Protein AF-0000000066845994 (afdb_homodimer)

Foldseek 3Di:
DPPCPPPPPVDDPADPQKDWDWDDDPDTDIDIDGPVCCVPPVLVVLLVVCCVVPNDVDCRSHDDDPDDPVVVCVVVVVVVVD/DPCCPPPPPVPDPADPQKDWDWDDDPDTDIDIDGPVCCVPPVLVVLLVVCCVVVNDVDCRSHDDDPDDPVVVCVVVVVVVVD

pLDDT: mean 81.16, std 17.73, range [23.64, 94.31]

Sequence (164 aa):
MGFRLPGLQRRSDVPKGYLAVYVGENEKKRFVISISYLNQPSIQDLLSQAEQEFGFAHPMGGLTIPCGEDVFLDITSRLQRSMGFRLPGLQRRSDVPKGYLAVYVGENEKKRFVISISYLNQPSIQDLLSQAEQEFGFAHPMGGLTIPCGEDVFLDITSRLQRS

Secondary structure (DSSP, 8-state):
------S-----S--TTEEEEEE-SSS-EEEEEEGGGGGSHHHHHHHHHHHHHH-SSS-BTSEEESS-HHHHHHHHHHHHH-/------S-----S--TTEEEEEE-SSS-EEEEEEGGGGGSHHHHHHHHHHHHHH-SSS-BTSEEESS-HHHHHHHHHHHHH-

Nearest PDB structures (foldseek):
  1hl6-assembly1_B  TM=3.982E-01  e=3.173E+00  Drosophila melanogaster
  5jk0-assembly1_C  TM=3.712E-01  e=3.173E+00  Helicobacter pylori 26695
  5jk0-assembly1_D  TM=3.760E-01  e=3.396E+00  Helicobacter pylori 26695
  3blx-assembly6_P  TM=4.127E-01  e=8.234E+00  Saccharomyces cerevisiae
  3u84-assembly3_B-2  TM=3.058E-01  e=7.692E+00  Homo sapiens

Structure (mmCIF, N/CA/C/O backbone):
data_AF-0000000066845994-model_v1
#
loop_
_entity.id
_entity.type
_entity.pdbx_description
1 polymer 'Auxin-induced protein 15A'
#
loop_
_atom_site.group_PDB
_atom_site.id
_atom_site.type_symbol
_atom_site.label_atom_id
_atom_site.label_alt_id
_atom_site.label_comp_id
_atom_site.label_asym_id
_atom_site.label_entity_id
_atom_site.label_seq_id
_atom_site.pdbx_PDB_ins_code
_atom_site.Cartn_x
_atom_site.Cartn_y
_atom_site.Cartn_z
_atom_site.occupancy
_atom_site.B_iso_or_equiv
_atom_site.auth_seq_id
_atom_site.auth_comp_id
_atom_site.auth_asym_id
_atom_site.auth_atom_id
_atom_site.pdbx_PDB_model_num
ATOM 1 N N . MET A 1 1 ? -23.156 -7.969 5.977 1 24.2 1 MET A N 1
ATOM 2 C CA . MET A 1 1 ? -22.953 -8.727 7.211 1 24.2 1 MET A CA 1
ATOM 3 C C . MET A 1 1 ? -21.5 -9.141 7.359 1 24.2 1 MET A C 1
ATOM 5 O O . MET A 1 1 ? -21.062 -10.141 6.773 1 24.2 1 MET A O 1
ATOM 9 N N . GLY A 1 2 ? -20.484 -8.273 7.242 1 32.38 2 GLY A N 1
ATOM 10 C CA . GLY A 1 2 ? -19.062 -8.531 7.125 1 32.38 2 GLY A CA 1
ATOM 11 C C . GLY A 1 2 ? -18.5 -9.32 8.289 1 32.38 2 GLY A C 1
ATOM 12 O O . GLY A 1 2 ? -19.062 -9.312 9.383 1 32.38 2 GLY A O 1
ATOM 13 N N . PHE A 1 3 ? -17.906 -10.523 8.008 1 33.28 3 PHE A N 1
ATOM 14 C CA . PHE A 1 3 ? -17.562 -11.664 8.844 1 33.28 3 PHE A CA 1
ATOM 15 C C . PHE A 1 3 ? -16.797 -11.219 10.078 1 33.28 3 PHE A C 1
ATOM 17 O O . PHE A 1 3 ? -15.656 -10.758 9.977 1 33.28 3 PHE A O 1
ATOM 24 N N . ARG A 1 4 ? -17.375 -10.711 11.031 1 35.5 4 ARG A N 1
ATOM 25 C CA . ARG A 1 4 ? -16.875 -10.359 12.352 1 35.5 4 ARG A CA 1
ATOM 26 C C . ARG A 1 4 ? -16.406 -11.602 13.109 1 35.5 4 ARG A C 1
ATOM 28 O O . ARG A 1 4 ? -17.109 -12.102 13.984 1 35.5 4 ARG A O 1
ATOM 35 N N . LEU A 1 5 ? -15.844 -12.672 12.547 1 37.94 5 LEU A N 1
ATOM 36 C CA . LEU A 1 5 ? -15.664 -13.672 13.594 1 37.94 5 LEU A CA 1
ATOM 37 C C . LEU A 1 5 ? -14.859 -13.109 14.758 1 37.94 5 LEU A C 1
ATOM 39 O O . LEU A 1 5 ? -13.836 -12.445 14.547 1 37.94 5 LEU A O 1
ATOM 43 N N . PRO A 1 6 ? -15.438 -13 15.914 1 38.34 6 PRO A N 1
ATOM 44 C CA . PRO A 1 6 ? -14.984 -12.516 17.219 1 38.34 6 PRO A CA 1
ATOM 45 C C . PRO A 1 6 ? -13.539 -12.898 17.531 1 38.34 6 PRO A C 1
ATOM 47 O O . PRO A 1 6 ? -12.82 -12.133 18.172 1 38.34 6 PRO A O 1
ATOM 50 N N . GLY A 1 7 ? -13.266 -14.219 17.781 1 39.78 7 GLY A N 1
ATOM 51 C CA . GLY A 1 7 ? -12.188 -14.859 18.516 1 39.78 7 GLY A CA 1
ATOM 52 C C . GLY A 1 7 ? -10.812 -14.508 17.984 1 39.78 7 GLY A C 1
ATOM 53 O O . GLY A 1 7 ? -9.883 -14.258 18.75 1 39.78 7 GLY A O 1
ATOM 54 N N . LEU A 1 8 ? -10.305 -15.281 16.859 1 42.28 8 LEU A N 1
ATOM 55 C CA . LEU A 1 8 ? -8.922 -15.398 16.406 1 42.28 8 LEU A CA 1
ATOM 56 C C . LEU A 1 8 ? -8.43 -14.07 15.844 1 42.28 8 LEU A C 1
ATOM 58 O O . LEU A 1 8 ? -8.523 -13.828 14.633 1 42.28 8 LEU A O 1
ATOM 62 N N . GLN A 1 9 ? -8.859 -13.062 16.375 1 46.31 9 GLN A N 1
ATOM 63 C CA . GLN A 1 9 ? -8.383 -11.75 15.93 1 46.31 9 GLN A CA 1
ATOM 64 C C . GLN A 1 9 ? -6.867 -11.758 15.75 1 46.31 9 GLN A C 1
ATOM 66 O O . GLN A 1 9 ? -6.121 -11.609 16.719 1 46.31 9 GLN A O 1
ATOM 71 N N . ARG A 1 10 ? -6.383 -12.82 15.273 1 49.91 10 ARG A N 1
ATOM 72 C CA . ARG A 1 10 ? -4.93 -12.766 15.125 1 49.91 10 ARG A CA 1
ATOM 73 C C . ARG A 1 10 ? -4.477 -11.375 14.695 1 49.91 10 ARG A C 1
ATOM 75 O O . ARG A 1 10 ? -4.969 -10.836 13.703 1 49.91 10 ARG A O 1
ATOM 82 N N . ARG A 1 11 ? -4.234 -10.648 15.719 1 55.12 11 ARG A N 1
ATOM 83 C CA . ARG A 1 11 ? -3.695 -9.297 15.695 1 55.12 11 ARG A CA 1
ATOM 84 C C . ARG A 1 11 ? -2.645 -9.148 14.602 1 55.12 11 ARG A C 1
ATOM 86 O O . ARG A 1 11 ? -1.901 -10.086 14.312 1 55.12 11 ARG A O 1
ATOM 93 N N . SER A 1 12 ? -3.07 -8.453 13.711 1 65.56 12 SER A N 1
ATOM 94 C CA . SER A 1 12 ? -2.045 -8.047 12.758 1 65.56 12 SER A CA 1
ATOM 95 C C . SER A 1 12 ? -0.704 -7.82 13.445 1 65.56 12 SER A C 1
ATOM 97 O O . SER A 1 12 ? -0.656 -7.363 14.586 1 65.56 12 SER A O 1
ATOM 99 N N . ASP A 1 13 ? 0.264 -8.492 12.969 1 80 13 ASP A N 1
ATOM 100 C CA . ASP A 1 13 ? 1.609 -8.266 13.492 1 80 13 ASP A CA 1
ATOM 101 C C . ASP A 1 13 ? 2.166 -6.926 13.023 1 80 13 ASP A C 1
ATOM 103 O O . ASP A 1 13 ? 3.312 -6.586 13.328 1 80 13 ASP A O 1
ATOM 107 N N . VAL A 1 14 ? 1.324 -6.16 12.344 1 84.19 14 VAL A N 1
ATOM 108 C CA . VAL A 1 14 ? 1.798 -4.871 11.844 1 84.19 14 VAL A CA 1
ATOM 109 C C . VAL A 1 14 ? 1.523 -3.787 12.883 1 84.19 14 VAL A C 1
ATOM 111 O O . VAL A 1 14 ? 0.368 -3.518 13.219 1 84.19 14 VAL A O 1
ATOM 114 N N . PRO A 1 15 ? 2.625 -3.217 13.406 1 85.75 15 PRO A N 1
ATOM 115 C CA . PRO A 1 15 ? 2.438 -2.139 14.383 1 85.75 15 PRO A CA 1
ATOM 116 C C . PRO A 1 15 ? 1.779 -0.902 13.773 1 85.75 15 PRO A C 1
ATOM 118 O O . PRO A 1 15 ? 1.78 -0.735 12.555 1 85.75 15 PRO A O 1
ATOM 121 N N . LYS A 1 16 ? 1.246 -0.067 14.625 1 84.88 16 LYS A N 1
ATOM 122 C CA . LYS A 1 16 ? 0.705 1.208 14.164 1 84.88 16 LYS A CA 1
ATOM 123 C C . LYS A 1 16 ? 1.761 2.016 13.414 1 84.88 16 LYS A C 1
ATOM 125 O O . LYS A 1 16 ? 2.914 2.088 13.844 1 84.88 16 LYS A O 1
ATOM 130 N N . GLY A 1 17 ? 1.311 2.633 12.359 1 89.44 17 GLY A N 1
ATOM 131 C CA . GLY A 1 17 ? 2.225 3.463 11.594 1 89.44 17 GLY A CA 1
ATOM 132 C C . GLY A 1 17 ? 3.043 2.678 10.586 1 89.44 17 GLY A C 1
ATOM 133 O O . GLY A 1 17 ? 3.932 3.229 9.938 1 89.44 17 GLY A O 1
ATOM 134 N N . TYR A 1 18 ? 2.773 1.406 10.5 1 92.25 18 TYR A N 1
ATOM 135 C CA . TYR A 1 18 ? 3.502 0.55 9.578 1 92.25 18 TYR A CA 1
ATOM 136 C C . TYR A 1 18 ? 2.555 -0.106 8.578 1 92.25 18 TYR A C 1
ATOM 138 O O . TYR A 1 18 ? 1.334 0.015 8.703 1 92.25 18 TYR A O 1
ATOM 146 N N . LEU A 1 19 ? 3.104 -0.741 7.566 1 92.44 19 LEU A N 1
ATOM 147 C CA . LEU A 1 19 ? 2.332 -1.414 6.523 1 92.44 19 LEU A CA 1
ATOM 148 C C . LEU A 1 19 ? 3.096 -2.615 5.977 1 92.44 19 LEU A C 1
ATOM 150 O O . LEU A 1 19 ? 4.324 -2.592 5.898 1 92.44 19 LEU A O 1
ATOM 154 N N . ALA A 1 20 ? 2.355 -3.633 5.684 1 92.94 20 ALA A N 1
ATOM 155 C CA . ALA A 1 20 ? 2.945 -4.789 5.016 1 92.94 20 ALA A CA 1
ATOM 156 C C . ALA A 1 20 ? 3.197 -4.5 3.537 1 92.94 20 ALA A C 1
ATOM 158 O O . ALA A 1 20 ? 2.369 -3.875 2.871 1 92.94 20 ALA A O 1
ATOM 159 N N . VAL A 1 21 ? 4.359 -4.883 3.061 1 93.31 21 VAL A N 1
ATOM 160 C CA . VAL A 1 21 ? 4.703 -4.75 1.648 1 93.31 21 VAL A CA 1
ATOM 161 C C . VAL A 1 21 ? 5.156 -6.102 1.098 1 93.31 21 VAL A C 1
ATOM 163 O O . VAL A 1 21 ? 5.754 -6.902 1.816 1 93.31 21 VAL A O 1
ATOM 166 N N . TYR A 1 22 ? 4.816 -6.297 -0.072 1 91.5 22 TYR A N 1
ATOM 167 C CA . TYR A 1 22 ? 5.199 -7.516 -0.774 1 91.5 22 TYR A CA 1
ATOM 168 C C . TYR A 1 22 ? 6.117 -7.203 -1.949 1 91.5 22 TYR A C 1
ATOM 170 O O . TYR A 1 22 ? 5.805 -6.348 -2.781 1 91.5 22 TYR A O 1
ATOM 178 N N . VAL A 1 23 ? 7.23 -7.824 -1.963 1 91.88 23 VAL A N 1
ATOM 179 C CA . VAL A 1 23 ? 8.242 -7.543 -2.977 1 91.88 23 VAL A CA 1
ATOM 180 C C . VAL A 1 23 ? 8.781 -8.852 -3.553 1 91.88 23 VAL A C 1
ATOM 182 O O . VAL A 1 23 ? 8.867 -9.859 -2.844 1 91.88 23 VAL A O 1
ATOM 185 N N . GLY A 1 24 ? 9.07 -8.82 -4.852 1 88.25 24 GLY A N 1
ATOM 186 C CA . GLY A 1 24 ? 9.641 -9.977 -5.52 1 88.25 24 GLY A CA 1
ATOM 187 C C . GLY A 1 24 ? 9.094 -10.195 -6.918 1 88.25 24 GLY A C 1
ATOM 188 O O . GLY A 1 24 ? 7.922 -9.922 -7.18 1 88.25 24 GLY A O 1
ATOM 189 N N . GLU A 1 25 ? 9.836 -10.703 -7.777 1 78.81 25 GLU A N 1
ATOM 190 C CA . GLU A 1 25 ? 9.453 -1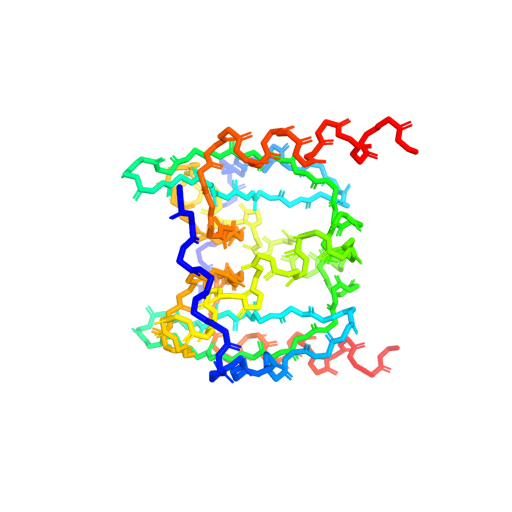0.922 -9.172 1 78.81 25 GLU A CA 1
ATOM 191 C C . GLU A 1 25 ? 8.734 -12.258 -9.344 1 78.81 25 GLU A C 1
ATOM 193 O O . GLU A 1 25 ? 7.676 -12.32 -9.969 1 78.81 25 GLU A O 1
ATOM 198 N N . ASN A 1 26 ? 9.328 -13.344 -8.75 1 77.88 26 ASN A N 1
ATOM 199 C CA . ASN A 1 26 ? 8.766 -14.68 -8.867 1 77.88 26 ASN A CA 1
ATOM 200 C C . ASN A 1 26 ? 7.98 -15.07 -7.617 1 77.88 26 ASN A C 1
ATOM 202 O O . ASN A 1 26 ? 6.836 -15.516 -7.715 1 77.88 26 ASN A O 1
ATOM 206 N N . GLU A 1 27 ? 8.602 -14.922 -6.5 1 83 27 GLU A N 1
ATOM 207 C CA . GLU A 1 27 ? 7.98 -15.141 -5.199 1 83 27 GLU A CA 1
ATOM 208 C C . GLU A 1 27 ? 7.922 -13.852 -4.391 1 83 27 GLU A C 1
ATOM 210 O O . GLU A 1 27 ? 8.93 -13.156 -4.242 1 83 27 GLU A O 1
ATOM 215 N N . LYS A 1 28 ? 6.676 -13.539 -4.031 1 86.56 28 LYS A N 1
ATOM 216 C CA . LYS A 1 28 ? 6.539 -12.32 -3.238 1 86.56 28 LYS A CA 1
ATOM 217 C C . LYS A 1 28 ? 6.875 -12.586 -1.771 1 86.56 28 LYS A C 1
ATOM 219 O O . LYS A 1 28 ? 6.457 -13.594 -1.203 1 86.56 28 LYS A O 1
ATOM 224 N N . LYS A 1 29 ? 7.754 -11.742 -1.31 1 90.69 29 LYS A N 1
ATOM 225 C CA . LYS A 1 29 ? 8.109 -11.766 0.106 1 90.69 29 LYS A CA 1
ATOM 226 C C . LYS A 1 29 ? 7.461 -10.602 0.853 1 90.69 29 LYS A C 1
ATOM 228 O O . LYS A 1 29 ? 7.34 -9.5 0.312 1 90.69 29 LYS A O 1
ATOM 233 N N . ARG A 1 30 ? 7.102 -10.914 2.084 1 91.69 30 ARG A N 1
ATOM 234 C CA 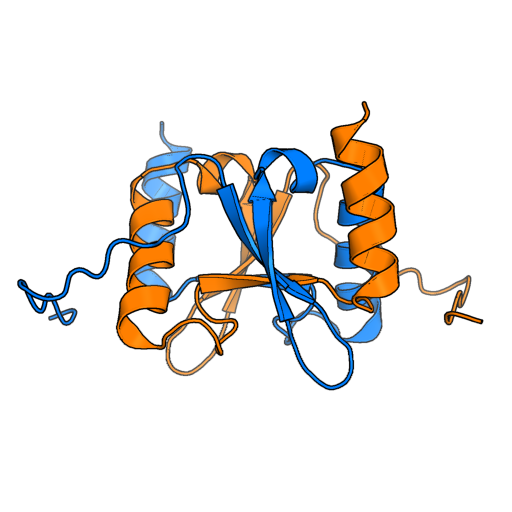. ARG A 1 30 ? 6.402 -9.938 2.906 1 91.69 30 ARG A CA 1
ATOM 235 C C . ARG A 1 30 ? 7.371 -9.203 3.832 1 91.69 30 ARG A C 1
ATOM 237 O O . ARG A 1 30 ? 8.188 -9.836 4.508 1 91.69 30 ARG A O 1
ATOM 244 N N . PHE A 1 31 ? 7.297 -7.852 3.902 1 92.5 31 PHE A N 1
ATOM 245 C CA . PHE A 1 31 ? 8.031 -7.004 4.832 1 92.5 31 PHE A CA 1
ATOM 246 C C . PHE A 1 31 ? 7.105 -6.004 5.504 1 92.5 31 PHE A C 1
ATOM 248 O O . PHE A 1 31 ? 6.02 -5.715 4.992 1 92.5 31 PHE A O 1
ATOM 255 N N . VAL A 1 32 ? 7.539 -5.602 6.613 1 93.31 32 VAL A N 1
ATOM 256 C CA . VAL A 1 32 ? 6.82 -4.543 7.316 1 93.31 32 VAL A CA 1
ATOM 257 C C . VAL A 1 32 ? 7.684 -3.287 7.383 1 93.31 32 VAL A C 1
ATOM 259 O O . VAL A 1 32 ? 8.805 -3.32 7.906 1 93.31 32 VAL A O 1
ATOM 262 N N . ILE A 1 33 ? 7.121 -2.195 6.844 1 93.75 33 ILE A N 1
ATOM 263 C CA . ILE A 1 33 ? 7.91 -0.968 6.828 1 93.75 33 ILE A CA 1
ATOM 264 C C . ILE A 1 33 ? 7.082 0.183 7.395 1 93.75 33 ILE A C 1
ATOM 266 O O . ILE A 1 33 ? 5.855 0.099 7.461 1 93.75 33 ILE A O 1
ATOM 270 N N . SER A 1 34 ? 7.816 1.243 7.75 1 94.31 34 SER A N 1
ATOM 271 C CA . SER A 1 34 ? 7.125 2.461 8.164 1 94.31 34 SER A CA 1
ATOM 272 C C . SER A 1 34 ? 6.363 3.084 6.996 1 94.31 34 SER A C 1
ATOM 274 O O . SER A 1 34 ? 6.871 3.135 5.875 1 94.31 34 SER A O 1
ATOM 276 N N . ILE A 1 35 ? 5.184 3.588 7.254 1 93.5 35 ILE A N 1
ATOM 277 C CA . ILE A 1 35 ? 4.371 4.246 6.238 1 93.5 35 ILE A CA 1
ATOM 278 C C . ILE A 1 35 ? 5.105 5.477 5.707 1 93.5 35 ILE A C 1
ATOM 280 O O . ILE A 1 35 ? 4.969 5.828 4.531 1 93.5 35 ILE A O 1
ATOM 284 N N . SER A 1 36 ? 5.953 6.035 6.52 1 91.25 36 SER A N 1
ATOM 285 C CA . SER A 1 36 ? 6.68 7.23 6.109 1 91.25 36 SER A CA 1
ATOM 286 C C . SER A 1 36 ? 7.625 6.934 4.949 1 91.25 36 SER A C 1
ATOM 288 O O . SER A 1 36 ? 7.988 7.836 4.191 1 91.25 36 SER A O 1
ATOM 290 N N . TYR A 1 37 ? 8.047 5.684 4.797 1 93 37 TYR A N 1
ATOM 291 C CA . TYR A 1 37 ? 8.93 5.316 3.697 1 93 37 TYR A CA 1
ATOM 292 C C . TYR A 1 37 ? 8.25 5.523 2.352 1 93 37 TYR A C 1
ATOM 294 O O . TYR A 1 37 ? 8.914 5.684 1.326 1 93 37 TYR A O 1
ATOM 302 N N . LEU A 1 38 ? 6.945 5.504 2.322 1 92.62 38 LEU A N 1
ATOM 303 C CA . LEU A 1 38 ? 6.195 5.625 1.076 1 92.62 38 LEU A CA 1
ATOM 304 C C . LEU A 1 38 ? 6.332 7.027 0.493 1 92.62 38 LEU A C 1
ATOM 306 O O . LEU A 1 38 ? 6.062 7.238 -0.691 1 92.62 38 LEU A O 1
ATOM 310 N N . ASN A 1 39 ? 6.773 7.949 1.363 1 90.75 39 ASN A N 1
ATOM 311 C CA . ASN A 1 39 ? 6.992 9.312 0.9 1 90.75 39 ASN A CA 1
ATOM 312 C C . ASN A 1 39 ? 8.391 9.5 0.328 1 90.75 39 ASN A C 1
ATOM 314 O O . ASN A 1 39 ? 8.711 10.555 -0.223 1 90.75 39 ASN A O 1
ATOM 318 N N . GLN A 1 40 ? 9.18 8.555 0.47 1 91.81 40 GLN A N 1
ATOM 319 C CA . GLN A 1 40 ? 10.547 8.656 -0.022 1 91.81 40 GLN A CA 1
ATOM 320 C C . GLN A 1 40 ? 10.594 8.562 -1.544 1 91.81 40 GLN A C 1
ATOM 322 O O . GLN A 1 40 ? 9.945 7.703 -2.139 1 91.81 40 GLN A O 1
ATOM 327 N N . PRO A 1 41 ? 11.414 9.359 -2.184 1 90.38 41 PRO A N 1
ATOM 328 C CA . PRO A 1 41 ? 11.477 9.383 -3.646 1 90.38 41 PRO A CA 1
ATOM 329 C C . PRO A 1 41 ? 11.797 8.016 -4.246 1 90.38 41 PRO A C 1
ATOM 331 O O . PRO A 1 41 ? 11.25 7.645 -5.285 1 90.38 41 PRO A O 1
ATOM 334 N N . SER A 1 42 ? 12.688 7.258 -3.641 1 90.44 42 SER A N 1
ATOM 335 C CA . SER A 1 42 ? 13.07 5.953 -4.164 1 90.44 42 SER A CA 1
ATOM 336 C C . SER A 1 42 ? 11.875 5.012 -4.246 1 90.44 42 SER A C 1
ATOM 338 O O . SER A 1 42 ? 11.719 4.281 -5.227 1 90.44 42 SER A O 1
ATOM 340 N N . ILE A 1 43 ? 11.102 5.031 -3.219 1 91.75 43 ILE A N 1
ATOM 341 C CA . ILE A 1 43 ? 9.914 4.176 -3.195 1 91.75 43 ILE A CA 1
ATOM 342 C C . ILE A 1 43 ? 8.867 4.715 -4.164 1 91.75 43 ILE A C 1
ATOM 344 O O . ILE A 1 43 ? 8.258 3.953 -4.914 1 91.75 43 ILE A O 1
ATOM 348 N N . GLN A 1 44 ? 8.711 6.027 -4.203 1 90.25 44 GLN A N 1
ATOM 349 C CA . GLN A 1 44 ? 7.75 6.641 -5.113 1 90.25 44 GLN A CA 1
ATOM 350 C C . GLN A 1 44 ? 8.102 6.344 -6.566 1 90.25 44 GLN A C 1
ATOM 352 O O . GLN A 1 44 ? 7.211 6.094 -7.387 1 90.25 44 GLN A O 1
ATOM 357 N N . ASP A 1 45 ? 9.336 6.359 -6.824 1 88.88 45 ASP A N 1
ATOM 358 C CA . ASP A 1 45 ? 9.789 6.051 -8.18 1 88.88 45 ASP A CA 1
ATOM 359 C C . ASP A 1 45 ? 9.43 4.613 -8.562 1 88.88 45 ASP A C 1
ATOM 361 O O . ASP A 1 45 ? 8.984 4.355 -9.68 1 88.88 45 ASP A O 1
ATOM 365 N N . LEU A 1 46 ? 9.648 3.654 -7.684 1 89.5 46 LEU A N 1
ATOM 366 C CA . LEU A 1 46 ? 9.328 2.254 -7.934 1 89.5 46 LEU A CA 1
ATOM 367 C C . LEU A 1 46 ? 7.832 2.08 -8.188 1 89.5 46 LEU A C 1
ATOM 369 O O . LEU A 1 46 ? 7.438 1.395 -9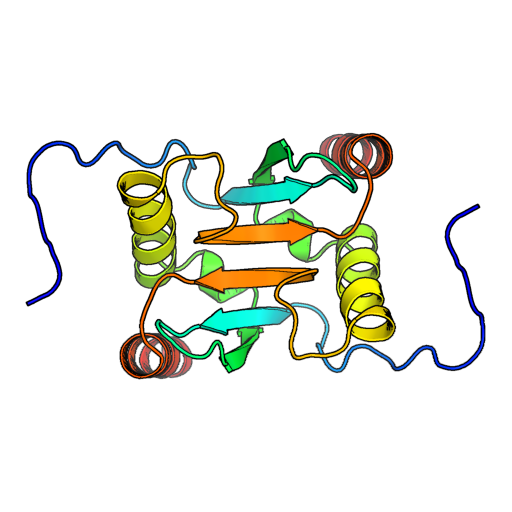.133 1 89.5 46 LEU A O 1
ATOM 373 N N . LEU A 1 47 ? 7.031 2.74 -7.43 1 90.19 47 LEU A N 1
ATOM 374 C CA . LEU A 1 47 ? 5.582 2.631 -7.559 1 90.19 47 LEU A CA 1
ATOM 375 C C . LEU A 1 47 ? 5.113 3.221 -8.883 1 90.19 47 LEU A C 1
ATOM 377 O O . LEU A 1 47 ? 4.23 2.66 -9.539 1 90.19 47 LEU A O 1
ATOM 381 N N . SER A 1 48 ? 5.691 4.363 -9.258 1 88.38 48 SER A N 1
ATOM 382 C CA . SER A 1 48 ? 5.348 5.016 -10.516 1 88.38 48 SER A CA 1
ATOM 383 C C . SER A 1 48 ? 5.703 4.141 -11.711 1 88.38 48 SER A C 1
ATOM 385 O O . SER A 1 48 ? 4.961 4.086 -12.695 1 88.38 48 SER A O 1
ATOM 387 N N . GLN A 1 49 ? 6.793 3.492 -11.617 1 85.25 49 GLN A N 1
ATOM 388 C CA . GLN A 1 49 ? 7.258 2.625 -12.695 1 85.25 49 GLN A CA 1
ATOM 389 C C . GLN A 1 49 ? 6.285 1.473 -12.93 1 85.25 49 GLN A C 1
ATOM 391 O O . GLN A 1 49 ? 6.051 1.072 -14.078 1 85.25 49 GLN A O 1
ATOM 396 N N . ALA A 1 50 ? 5.812 0.89 -11.914 1 84.38 50 ALA A N 1
ATOM 397 C CA . ALA A 1 50 ? 4.836 -0.189 -12.047 1 84.38 50 ALA A CA 1
ATOM 398 C C . ALA A 1 50 ? 3.625 0.263 -12.859 1 84.38 50 ALA A C 1
ATOM 400 O O . ALA A 1 50 ? 3.15 -0.464 -13.734 1 84.38 50 ALA A O 1
ATOM 401 N N . GLU A 1 51 ? 3.127 1.454 -12.523 1 82.31 51 GLU A N 1
ATOM 402 C CA . GLU A 1 51 ? 1.992 1.998 -13.266 1 82.31 51 GLU A CA 1
ATOM 403 C C . GLU A 1 51 ? 2.332 2.176 -14.742 1 82.31 51 GLU A C 1
ATOM 405 O O . GLU A 1 51 ? 1.508 1.889 -15.609 1 82.31 51 GLU A O 1
ATOM 410 N N . GLN A 1 52 ? 3.445 2.678 -15.008 1 81.69 52 GLN A N 1
ATOM 411 C CA . GLN A 1 52 ? 3.893 2.883 -16.391 1 81.69 52 GLN A CA 1
ATOM 412 C C . GLN A 1 52 ? 4.012 1.557 -17.125 1 81.69 52 GLN A C 1
ATOM 414 O O . GLN A 1 52 ? 3.656 1.466 -18.312 1 81.69 52 GLN A O 1
ATOM 419 N N . GLU A 1 53 ? 4.422 0.554 -16.469 1 82.06 53 GLU A N 1
ATOM 420 C CA . GLU A 1 53 ? 4.699 -0.735 -17.094 1 82.06 53 GLU A CA 1
ATOM 421 C C . GLU A 1 53 ? 3.428 -1.572 -17.219 1 82.06 53 GLU A C 1
ATOM 423 O O . GLU A 1 53 ? 3.215 -2.24 -18.234 1 82.06 53 GLU A O 1
ATOM 428 N N . PHE A 1 54 ? 2.605 -1.556 -16.203 1 79.69 54 PHE A N 1
ATOM 429 C CA . PHE A 1 54 ? 1.493 -2.498 -16.156 1 79.69 54 PHE A CA 1
ATOM 430 C C . PHE A 1 54 ? 0.163 -1.776 -16.328 1 79.69 54 PHE A C 1
ATOM 432 O O . PHE A 1 54 ? -0.859 -2.406 -16.609 1 79.69 54 PHE A O 1
ATOM 439 N N . GLY A 1 55 ? 0.186 -0.467 -16.234 1 81.12 55 GLY A N 1
ATOM 440 C CA . GLY A 1 55 ? -1.054 0.289 -16.312 1 81.12 55 GLY A CA 1
ATOM 441 C C . GLY A 1 55 ? -1.779 0.395 -14.992 1 81.12 55 GLY A C 1
ATOM 442 O O . GLY A 1 55 ? -1.194 0.144 -13.93 1 81.12 55 GLY A O 1
ATOM 443 N N . PHE A 1 56 ? -3.004 0.793 -15.023 1 77.81 56 PHE A N 1
ATOM 444 C CA . PHE A 1 56 ? -3.754 1.13 -13.82 1 77.81 56 PHE A CA 1
ATOM 445 C C . PHE A 1 56 ? -4.613 -0.045 -13.375 1 77.81 56 PHE A C 1
ATOM 447 O O . PHE A 1 56 ? -5.172 -0.029 -12.273 1 77.81 56 PHE A O 1
ATOM 454 N N . ALA A 1 57 ? -4.707 -1.028 -14.195 1 76.31 57 ALA A N 1
ATOM 455 C CA . ALA A 1 57 ? -5.602 -2.137 -13.867 1 76.31 57 ALA A CA 1
ATOM 456 C C . ALA A 1 57 ? -4.848 -3.25 -13.141 1 76.31 57 ALA A C 1
ATOM 458 O O . ALA A 1 57 ? -5.203 -4.426 -13.258 1 76.31 57 ALA A O 1
ATOM 459 N N . HIS A 1 58 ? -3.764 -2.953 -12.555 1 78.56 58 HIS A N 1
ATOM 460 C CA . HIS A 1 58 ? -2.947 -3.932 -11.844 1 78.56 58 HIS A CA 1
ATOM 461 C C . HIS A 1 58 ? -2.553 -3.424 -10.461 1 78.56 58 HIS A C 1
ATOM 463 O O . HIS A 1 58 ? -2.223 -2.246 -10.297 1 78.56 58 HIS A O 1
ATOM 469 N N . PRO A 1 59 ? -2.633 -4.328 -9.453 1 77.5 59 PRO A N 1
ATOM 470 C CA . PRO A 1 59 ? -2.355 -3.891 -8.086 1 77.5 59 PRO A CA 1
ATOM 471 C C . PRO A 1 59 ? -0.864 -3.707 -7.812 1 77.5 59 PRO A C 1
ATOM 473 O O . PRO A 1 59 ? -0.483 -3.193 -6.758 1 77.5 59 PRO A O 1
ATOM 476 N N . MET A 1 60 ? -0.107 -4.098 -8.898 1 79.38 60 MET A N 1
ATOM 477 C CA . MET A 1 60 ? 1.324 -3.891 -8.695 1 79.38 60 MET A CA 1
ATOM 478 C C . MET A 1 60 ? 1.65 -2.404 -8.594 1 79.38 60 MET A C 1
ATOM 480 O O . MET A 1 60 ? 1.181 -1.604 -9.406 1 79.38 60 MET A O 1
ATOM 484 N N . GLY A 1 61 ? 2.338 -2.098 -7.504 1 84.19 61 GLY A N 1
ATOM 485 C CA . GLY A 1 61 ? 2.662 -0.6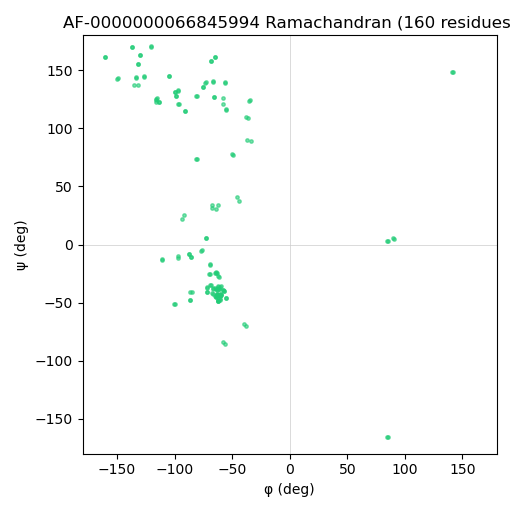97 -7.285 1 84.19 61 GLY A CA 1
ATOM 486 C C . GLY A 1 61 ? 1.596 0.048 -6.504 1 84.19 61 GLY A C 1
ATOM 487 O O . GLY A 1 61 ? 1.645 1.274 -6.395 1 84.19 61 GLY A O 1
ATOM 488 N N . GLY A 1 62 ? 0.65 -0.662 -6.074 1 90.69 62 GLY A N 1
ATOM 489 C CA . GLY A 1 62 ? -0.438 -0.102 -5.289 1 90.69 62 GLY A CA 1
ATOM 490 C C . GLY A 1 62 ? -0.823 -0.966 -4.102 1 90.69 62 GLY A C 1
ATOM 491 O O . GLY A 1 62 ? -0.301 -2.07 -3.936 1 90.69 62 GLY A O 1
ATOM 492 N N . LEU A 1 63 ? -1.643 -0.388 -3.291 1 92.81 63 LEU A N 1
ATOM 493 C CA . LEU A 1 63 ? -2.145 -1.088 -2.113 1 92.81 63 LEU A CA 1
ATOM 494 C C . LEU A 1 63 ? -3.547 -1.632 -2.361 1 92.81 63 LEU A C 1
ATOM 496 O O . LEU A 1 63 ? -4.414 -0.916 -2.865 1 92.81 63 LEU A O 1
ATOM 500 N N . THR A 1 64 ? -3.676 -2.861 -2.023 1 90.62 64 THR A N 1
ATOM 501 C CA . THR A 1 64 ? -5.02 -3.422 -2.092 1 90.62 64 THR A CA 1
ATOM 502 C C . THR A 1 64 ? -5.691 -3.383 -0.722 1 90.62 64 THR A C 1
ATOM 504 O O . THR A 1 64 ? -5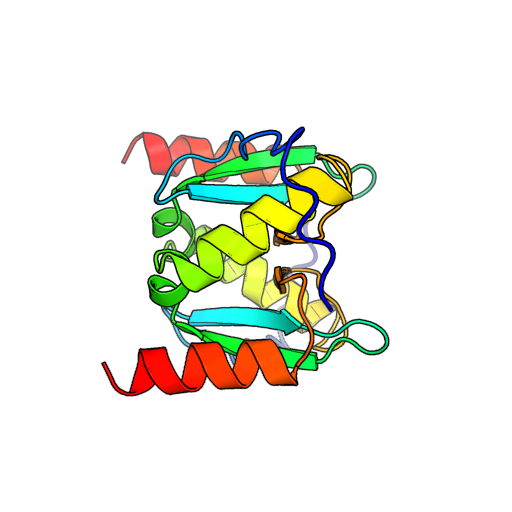.176 -3.943 0.246 1 90.62 64 THR A O 1
ATOM 507 N N . ILE A 1 65 ? -6.781 -2.727 -0.638 1 90.44 65 ILE A N 1
ATOM 508 C CA . ILE A 1 65 ? -7.562 -2.652 0.59 1 90.44 65 ILE A CA 1
ATOM 509 C C . ILE A 1 65 ? -8.711 -3.662 0.532 1 90.44 65 ILE A C 1
ATOM 511 O O . ILE A 1 65 ? -9.492 -3.668 -0.421 1 90.44 65 ILE A O 1
ATOM 515 N N . PRO A 1 66 ? -8.797 -4.465 1.545 1 88.31 66 PRO A N 1
ATOM 516 C CA . PRO A 1 66 ? -9.766 -5.566 1.53 1 88.31 66 PRO A CA 1
ATOM 517 C C . PRO A 1 66 ? -11.172 -5.117 1.907 1 88.31 66 PRO A C 1
ATOM 519 O O . PRO A 1 66 ? -11.656 -5.43 3 1 88.31 66 PRO A O 1
ATOM 522 N N . CYS A 1 67 ? -11.781 -4.465 1.063 1 90.06 67 CYS A N 1
ATOM 523 C CA . CYS A 1 67 ? -13.148 -4.023 1.334 1 90.06 67 CYS A CA 1
ATOM 524 C C . CYS A 1 67 ? -13.867 -3.672 0.041 1 90.06 67 CYS A C 1
ATOM 526 O O . CYS A 1 67 ? -13.258 -3.609 -1.024 1 90.06 67 CYS A O 1
ATOM 528 N N . GLY A 1 68 ? -15.172 -3.617 0.079 1 90.5 68 GLY A N 1
ATOM 529 C CA . GLY A 1 68 ? -15.945 -3.146 -1.055 1 90.5 68 GLY A CA 1
ATOM 530 C C . GLY A 1 68 ? -15.766 -1.666 -1.332 1 90.5 68 GLY A C 1
ATOM 531 O O . GLY A 1 68 ? -15.336 -0.913 -0.454 1 90.5 68 GLY A O 1
ATOM 532 N N . GLU A 1 69 ? -16.047 -1.295 -2.549 1 92.81 69 GLU A N 1
ATOM 533 C CA . GLU A 1 69 ? -15.914 0.101 -2.959 1 92.81 69 GLU A CA 1
ATOM 534 C C . GLU A 1 69 ? -16.781 1.012 -2.092 1 92.81 69 GLU A C 1
ATOM 536 O O . GLU A 1 69 ? -16.359 2.104 -1.712 1 92.81 69 GLU A O 1
ATOM 541 N N . ASP A 1 70 ? -17.875 0.57 -1.787 1 92.88 70 ASP A N 1
ATOM 542 C CA . ASP A 1 70 ? -18.812 1.391 -1.013 1 92.88 70 ASP A CA 1
ATOM 543 C C . ASP A 1 70 ? -18.25 1.688 0.377 1 92.88 70 ASP A C 1
ATOM 545 O O . ASP A 1 70 ? -18.344 2.816 0.861 1 92.88 70 ASP A O 1
ATOM 549 N N . VAL A 1 71 ? -17.719 0.673 1.001 1 92.06 71 VAL A N 1
ATOM 550 C CA . VAL A 1 71 ? -17.141 0.834 2.33 1 92.06 71 VAL A CA 1
ATOM 551 C C . VAL A 1 71 ? -15.953 1.786 2.26 1 92.06 71 VAL A C 1
ATOM 553 O O . VAL A 1 71 ? -15.836 2.701 3.078 1 92.06 71 VAL A O 1
ATOM 556 N N . PHE A 1 72 ? -15.148 1.633 1.286 1 93.56 72 PHE A N 1
ATOM 557 C CA . PHE A 1 72 ? -13.969 2.471 1.096 1 93.56 72 PHE A CA 1
ATOM 558 C C . PHE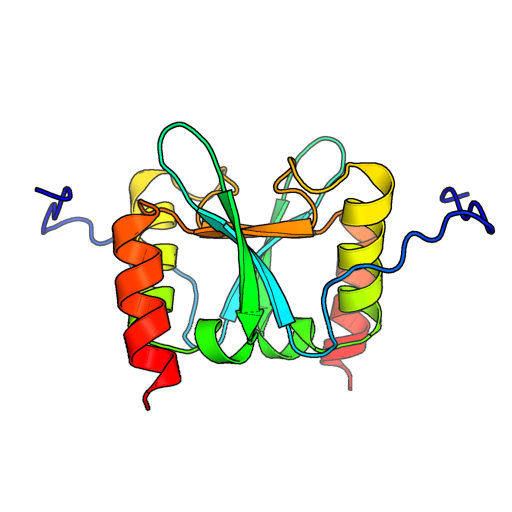 A 1 72 ? -14.367 3.93 0.914 1 93.56 72 PHE A C 1
ATOM 560 O O . PHE A 1 72 ? -13.789 4.82 1.547 1 93.56 72 PHE A O 1
ATOM 567 N N . LEU A 1 73 ? -15.336 4.18 0.06 1 93.88 73 LEU A N 1
ATOM 568 C CA . LEU A 1 73 ? -15.758 5.547 -0.224 1 93.88 73 LEU A CA 1
ATOM 569 C C . LEU A 1 73 ? -16.344 6.203 1.019 1 93.88 73 LEU A C 1
ATOM 571 O O . LEU A 1 73 ? -16.156 7.398 1.253 1 93.88 73 LEU A O 1
ATOM 575 N N . ASP A 1 74 ? -17.047 5.422 1.746 1 93.75 74 ASP A N 1
ATOM 576 C CA . ASP A 1 74 ? -17.625 5.945 2.98 1 93.75 74 ASP A CA 1
ATOM 577 C C . ASP A 1 74 ? -16.531 6.391 3.951 1 93.75 74 ASP A C 1
ATOM 579 O O . ASP A 1 74 ? -16.562 7.508 4.473 1 93.75 74 ASP A O 1
ATOM 583 N N . ILE A 1 75 ? -15.578 5.508 4.121 1 92.56 75 ILE A N 1
ATOM 584 C CA . ILE A 1 75 ? -14.492 5.785 5.055 1 92.56 75 ILE A CA 1
ATOM 585 C C . ILE A 1 75 ? -13.711 7.012 4.59 1 92.56 75 ILE A C 1
ATOM 587 O O . ILE A 1 75 ? -13.445 7.922 5.379 1 92.56 75 ILE A O 1
ATOM 591 N N . THR A 1 76 ? -13.359 7.027 3.297 1 93.75 76 THR A N 1
ATOM 592 C CA . THR A 1 76 ? -12.531 8.109 2.775 1 93.75 76 THR A CA 1
ATOM 593 C C . THR A 1 76 ? -13.281 9.438 2.812 1 93.75 76 THR A C 1
ATOM 595 O O . THR A 1 76 ? -12.688 10.484 3.041 1 93.75 76 THR A O 1
ATOM 598 N N . SER A 1 77 ? -14.539 9.383 2.527 1 92.94 77 SER A N 1
ATOM 599 C CA . SER A 1 77 ? -15.328 10.609 2.586 1 92.94 77 SER A CA 1
ATOM 600 C C . SER A 1 77 ? -15.305 11.219 3.984 1 92.94 77 SER A C 1
ATOM 602 O O . SER A 1 77 ? -15.266 12.438 4.137 1 92.94 77 SER A O 1
ATOM 604 N N . ARG A 1 78 ? -15.297 10.422 4.996 1 91.69 78 ARG A N 1
ATOM 605 C CA . ARG A 1 78 ? -15.258 10.898 6.379 1 91.69 78 ARG A CA 1
ATOM 606 C C . ARG A 1 78 ? -13.891 11.469 6.727 1 91.69 78 ARG A C 1
ATOM 608 O O . ARG A 1 78 ? -13.797 12.438 7.484 1 91.69 78 ARG A O 1
ATOM 615 N N . LEU A 1 79 ? -12.875 10.867 6.207 1 89.44 79 LEU A N 1
ATOM 616 C CA . LEU A 1 79 ? -11.516 11.32 6.48 1 89.44 79 LEU A CA 1
ATOM 617 C C . LEU A 1 79 ? -11.258 12.672 5.824 1 89.44 79 LEU A C 1
ATOM 619 O O . LEU A 1 79 ? -10.445 13.469 6.32 1 89.44 79 LEU A O 1
ATOM 623 N N . GLN A 1 80 ? -11.82 12.891 4.688 1 86.5 80 GLN A N 1
ATOM 624 C CA . GLN A 1 80 ? -11.648 14.156 3.973 1 86.5 80 GLN A CA 1
ATOM 625 C C . GLN A 1 80 ? -12.359 15.297 4.695 1 86.5 80 GLN A C 1
ATOM 627 O O . GLN A 1 80 ? -11.984 16.469 4.535 1 86.5 80 GLN A O 1
ATOM 632 N N . ARG A 1 81 ? -13.312 14.969 5.398 1 82 81 ARG A N 1
ATOM 633 C CA . ARG A 1 81 ? -14.086 15.984 6.109 1 82 81 ARG A CA 1
ATOM 634 C C . ARG A 1 81 ? -13.438 16.312 7.453 1 82 81 ARG A C 1
ATOM 636 O O . ARG A 1 81 ? -13.781 17.328 8.07 1 82 81 ARG A O 1
ATOM 643 N N . SER A 1 82 ? -12.5 15.547 7.852 1 66.69 82 SER A N 1
ATOM 644 C CA . SER A 1 82 ? -11.867 15.812 9.141 1 66.69 82 SER A CA 1
ATOM 645 C C . SER A 1 82 ? -10.625 16.688 8.977 1 66.69 82 SER A C 1
ATOM 647 O O . SER A 1 82 ? -9.945 16.625 7.949 1 66.69 82 SER A O 1
ATOM 649 N N . MET B 1 1 ? 20.203 -4.82 -15.859 1 23.64 1 MET B N 1
ATOM 650 C CA . MET B 1 1 ? 20.031 -3.834 -16.922 1 23.64 1 MET B CA 1
ATOM 651 C C . MET B 1 1 ? 18.609 -3.314 -16.953 1 23.64 1 MET B C 1
ATOM 653 O O . MET B 1 1 ? 17.734 -3.938 -17.562 1 23.64 1 MET B O 1
ATOM 657 N N . GLY B 1 2 ? 17.953 -2.922 -15.852 1 31.94 2 GLY B N 1
ATOM 658 C CA . GLY B 1 2 ? 16.531 -2.67 -15.703 1 31.94 2 GLY B CA 1
ATOM 659 C C . GLY B 1 2 ? 16 -1.604 -16.656 1 31.94 2 GLY B C 1
ATOM 660 O O . GLY B 1 2 ? 16.781 -0.78 -17.156 1 31.94 2 GLY B O 1
ATOM 661 N N . PHE B 1 3 ? 14.969 -1.933 -17.422 1 32.97 3 PHE B N 1
ATOM 662 C CA . PHE B 1 3 ? 14.391 -1.333 -18.625 1 32.97 3 PHE B CA 1
ATOM 663 C C . PHE B 1 3 ? 14.172 0.162 -18.422 1 32.97 3 PHE B C 1
ATOM 665 O O . PHE B 1 3 ? 13.305 0.567 -17.641 1 32.97 3 PHE B O 1
ATOM 672 N N . ARG B 1 4 ? 15.102 0.938 -18.484 1 35.75 4 ARG B N 1
ATOM 673 C CA . ARG B 1 4 ? 15.078 2.398 -18.469 1 35.75 4 ARG B CA 1
ATOM 674 C C . ARG B 1 4 ? 14.359 2.949 -19.688 1 35.75 4 ARG B C 1
ATOM 676 O O . ARG B 1 4 ? 14.836 3.891 -20.328 1 35.75 4 ARG B O 1
ATOM 683 N N . LEU B 1 5 ? 13.359 2.334 -20.328 1 37.56 5 LEU B N 1
ATOM 684 C CA . LEU B 1 5 ? 13.078 3.084 -21.547 1 37.56 5 LEU B CA 1
ATOM 685 C C . LEU B 1 5 ? 12.789 4.547 -21.234 1 37.56 5 LEU B C 1
ATOM 687 O O . LEU B 1 5 ? 12.031 4.848 -20.297 1 37.56 5 LEU B O 1
ATOM 691 N N . PRO B 1 6 ? 13.594 5.398 -21.703 1 38.22 6 PRO B N 1
ATOM 692 C CA . PRO B 1 6 ? 13.602 6.859 -21.594 1 38.22 6 PRO B CA 1
ATOM 693 C C . PRO B 1 6 ? 12.211 7.469 -21.703 1 38.22 6 PRO B C 1
ATOM 695 O O . PRO B 1 6 ? 11.938 8.516 -21.109 1 38.22 6 PRO B O 1
ATOM 698 N N . GLY B 1 7 ? 11.586 7.391 -22.906 1 39.38 7 GLY B N 1
ATOM 699 C CA . GLY B 1 7 ? 10.523 8.195 -23.484 1 39.38 7 GLY B CA 1
ATOM 700 C C . GLY B 1 7 ? 9.273 8.242 -22.641 1 39.38 7 GLY B C 1
ATOM 701 O O . GLY B 1 7 ? 8.68 9.312 -22.438 1 39.38 7 GLY B O 1
ATOM 702 N N . LEU B 1 8 ? 8.312 7.168 -22.812 1 42 8 LEU B N 1
ATOM 703 C CA . LEU B 1 8 ? 6.906 7.156 -22.406 1 42 8 LEU B CA 1
ATOM 704 C C . LEU B 1 8 ? 6.777 7.164 -20.891 1 42 8 LEU B C 1
ATOM 706 O O . LEU B 1 8 ? 6.738 6.105 -20.266 1 42 8 LEU B O 1
ATOM 710 N N . GLN B 1 9 ? 7.633 7.73 -20.281 1 44.78 9 GLN B N 1
ATOM 711 C CA . GLN B 1 9 ? 7.555 7.816 -18.828 1 44.78 9 GLN B CA 1
ATOM 712 C C . GLN B 1 9 ? 6.152 8.203 -18.375 1 44.78 9 GLN B C 1
ATOM 714 O O . GLN B 1 9 ? 5.785 9.383 -18.406 1 44.78 9 GLN B O 1
ATOM 719 N N . ARG B 1 10 ? 5.18 7.648 -19.016 1 49.34 10 ARG B N 1
ATOM 720 C CA . ARG B 1 10 ? 3.854 8.016 -18.531 1 49.34 10 ARG B CA 1
ATOM 721 C C . ARG B 1 10 ? 3.865 8.234 -17.031 1 49.34 10 ARG B C 1
ATOM 723 O O . ARG B 1 10 ? 4.332 7.379 -16.281 1 49.34 10 ARG B O 1
ATOM 730 N N . ARG B 1 11 ? 4.168 9.516 -16.734 1 54.94 11 ARG B N 1
ATOM 731 C CA . ARG B 1 11 ? 4.156 10.094 -15.398 1 54.94 11 ARG B CA 1
ATOM 732 C C . ARG B 1 11 ? 3.023 9.516 -14.555 1 54.94 11 ARG B C 1
ATOM 734 O O . ARG B 1 11 ? 1.942 9.234 -15.078 1 54.94 11 ARG B O 1
ATOM 741 N N . SER B 1 12 ? 3.455 8.781 -13.688 1 64.62 12 SER B N 1
ATOM 742 C CA . SER B 1 12 ? 2.459 8.414 -12.688 1 64.62 12 SER B CA 1
ATOM 743 C C . SER B 1 12 ? 1.495 9.562 -12.414 1 64.62 12 SER B C 1
ATOM 745 O O . SER B 1 12 ? 1.892 10.727 -12.438 1 64.62 12 SER B O 1
ATOM 747 N N . ASP B 1 13 ? 0.235 9.305 -12.578 1 79.38 13 ASP B N 1
ATOM 748 C CA . ASP B 1 13 ? -0.762 10.32 -12.227 1 79.38 13 ASP B CA 1
ATOM 749 C C . ASP B 1 13 ? -0.886 10.469 -10.719 1 79.38 13 ASP B C 1
ATOM 751 O O . ASP B 1 13 ? -1.726 11.234 -10.234 1 79.38 13 ASP B O 1
ATOM 755 N N . VAL B 1 14 ? -0.016 9.773 -10 1 84.25 14 VAL B N 1
ATOM 756 C CA . VAL B 1 14 ? -0.089 9.859 -8.547 1 84.25 14 VAL B CA 1
ATOM 757 C C . VAL B 1 14 ? 0.813 10.984 -8.047 1 84.25 14 VAL B C 1
ATOM 759 O O . VAL B 1 14 ? 2.031 10.938 -8.227 1 84.25 14 VAL B O 1
ATOM 762 N N . PRO B 1 15 ? 0.16 12.008 -7.469 1 85.94 15 PRO B N 1
ATOM 763 C CA . PRO B 1 15 ? 0.965 13.109 -6.926 1 85.94 15 PRO B CA 1
ATOM 764 C C . PRO B 1 15 ? 1.846 12.68 -5.758 1 85.94 15 PRO B C 1
ATOM 766 O O . PRO B 1 15 ? 1.597 11.633 -5.145 1 85.94 15 PRO B O 1
ATOM 769 N N . LYS B 1 16 ? 2.85 13.484 -5.477 1 84.88 16 LYS B N 1
ATOM 770 C CA . LYS B 1 16 ? 3.68 13.234 -4.305 1 84.88 16 LYS B CA 1
ATOM 771 C C . LYS B 1 16 ? 2.834 13.172 -3.035 1 84.88 16 LYS B C 1
ATOM 773 O O . LYS B 1 16 ? 1.934 13.992 -2.844 1 84.88 16 LYS B O 1
ATOM 778 N N . GLY B 1 17 ? 3.172 12.234 -2.199 1 89.44 17 GLY B N 1
ATOM 779 C CA . GLY B 1 17 ? 2.455 12.117 -0.939 1 89.44 17 GLY B CA 1
ATOM 780 C C . GLY B 1 17 ? 1.185 11.297 -1.053 1 89.44 17 GLY B C 1
ATOM 781 O O . GLY B 1 17 ? 0.421 11.188 -0.091 1 89.44 17 GLY B O 1
ATOM 782 N N . TYR B 1 18 ? 0.945 10.758 -2.227 1 92.12 18 TYR B N 1
ATOM 783 C CA . TYR B 1 18 ? -0.25 9.953 -2.453 1 92.12 18 TYR B CA 1
ATOM 784 C C . TYR B 1 18 ? 0.117 8.539 -2.895 1 92.12 18 TYR B C 1
ATOM 786 O O . TYR B 1 18 ? 1.291 8.242 -3.129 1 92.12 18 TYR B O 1
ATOM 794 N N . LEU B 1 19 ? -0.865 7.668 -2.945 1 92.5 19 LEU B N 1
ATOM 795 C CA . LEU B 1 19 ? -0.674 6.277 -3.344 1 92.5 19 LEU B CA 1
ATOM 796 C C . LEU B 1 19 ? -1.931 5.727 -4.012 1 92.5 19 LEU B C 1
ATOM 798 O O . LEU B 1 19 ? -3.047 6.109 -3.652 1 92.5 19 LEU B O 1
ATOM 802 N N . ALA B 1 20 ? -1.689 4.922 -4.996 1 93 20 ALA B N 1
ATOM 803 C CA . ALA B 1 20 ? -2.805 4.215 -5.621 1 93 20 ALA B CA 1
ATOM 804 C C . ALA B 1 20 ? -3.295 3.072 -4.734 1 93 20 ALA B C 1
ATOM 806 O O . ALA B 1 20 ? -2.492 2.355 -4.133 1 93 20 ALA B O 1
ATOM 807 N N . VAL B 1 21 ? -4.609 2.961 -4.598 1 93.44 21 VAL B N 1
ATOM 808 C CA . VAL B 1 21 ? -5.223 1.863 -3.857 1 93.44 21 VAL B CA 1
ATOM 809 C C . VAL B 1 21 ? -6.258 1.16 -4.734 1 93.44 21 VAL B C 1
ATOM 811 O O . VAL B 1 21 ? -6.902 1.794 -5.574 1 93.44 21 VAL B O 1
ATOM 814 N N . TYR B 1 22 ? -6.309 -0.057 -4.555 1 91.44 22 TYR B N 1
ATOM 815 C CA . TYR B 1 22 ? -7.266 -0.884 -5.277 1 91.44 22 TYR B CA 1
ATOM 816 C C . TYR B 1 22 ? -8.273 -1.51 -4.32 1 91.44 22 TYR B C 1
ATOM 818 O O . TYR B 1 22 ? -7.898 -2.107 -3.312 1 91.44 22 TYR B O 1
ATOM 826 N N . VAL B 1 23 ? -9.508 -1.299 -4.605 1 91.69 23 VAL B N 1
ATOM 827 C CA . VAL B 1 23 ? -10.57 -1.745 -3.715 1 91.69 23 VAL B CA 1
ATOM 828 C C . VAL B 1 23 ? -11.664 -2.439 -4.523 1 91.69 23 VAL B C 1
ATOM 830 O O . VAL B 1 23 ? -11.93 -2.062 -5.668 1 91.69 23 VAL B O 1
ATOM 833 N N . GLY B 1 24 ? -12.234 -3.48 -3.928 1 88.12 24 GLY B N 1
ATOM 834 C CA . GLY B 1 24 ? -13.328 -4.195 -4.559 1 88.12 24 GLY B CA 1
ATOM 835 C C . GLY B 1 24 ? -13.266 -5.699 -4.348 1 88.12 24 GLY B C 1
ATOM 836 O O . GLY B 1 24 ? -12.172 -6.277 -4.309 1 88.12 24 GLY B O 1
ATOM 837 N N . GLU B 1 25 ? -14.32 -6.352 -4.277 1 78.81 25 GLU B N 1
ATOM 838 C CA . GLU B 1 25 ? -14.398 -7.789 -4.035 1 78.81 25 GLU B CA 1
ATOM 839 C C . GLU B 1 25 ? -14.281 -8.578 -5.336 1 78.81 25 GLU B C 1
ATOM 841 O O . GLU B 1 25 ? -13.508 -9.531 -5.422 1 78.81 25 GLU B O 1
ATOM 846 N N . ASN B 1 26 ? -15.078 -8.148 -6.379 1 77.94 26 ASN B N 1
ATOM 847 C CA . ASN B 1 26 ? -15.086 -8.836 -7.664 1 77.94 26 ASN B CA 1
ATOM 848 C C . ASN B 1 26 ? -14.203 -8.117 -8.688 1 77.94 26 ASN B C 1
ATOM 850 O O . ASN B 1 26 ? -13.367 -8.742 -9.344 1 77.94 26 ASN B O 1
ATOM 854 N N . GLU B 1 27 ? -14.422 -6.848 -8.82 1 83.19 27 GLU B N 1
ATOM 855 C CA . GLU B 1 27 ? -13.625 -5.977 -9.672 1 83.19 27 GLU B CA 1
ATOM 856 C C . GLU B 1 27 ? -12.898 -4.91 -8.844 1 83.19 27 GLU B C 1
ATOM 858 O O . GLU B 1 27 ? -13.523 -4.23 -8.031 1 83.19 27 GLU B O 1
ATOM 863 N N . LYS B 1 28 ? -11.586 -4.93 -9.039 1 86.81 28 LYS B N 1
ATOM 864 C CA . LYS B 1 28 ? -10.82 -3.932 -8.297 1 86.81 28 LYS B CA 1
ATOM 865 C C . LYS B 1 28 ? -10.852 -2.576 -9 1 86.81 28 LYS B C 1
ATOM 867 O O . LYS B 1 28 ? -10.734 -2.502 -10.227 1 86.81 28 LYS B O 1
ATOM 872 N N . LYS B 1 29 ? -11.219 -1.623 -8.203 1 90.69 29 LYS B N 1
ATOM 873 C CA . LYS B 1 29 ? -11.188 -0.24 -8.672 1 90.69 29 LYS B CA 1
ATOM 874 C C . LYS B 1 29 ? -10.008 0.514 -8.078 1 90.69 29 LYS B C 1
ATOM 876 O O . LYS B 1 29 ? -9.633 0.29 -6.922 1 90.69 29 LYS B O 1
ATOM 881 N N . ARG B 1 30 ? -9.484 1.396 -8.914 1 91.75 30 ARG B N 1
ATOM 882 C CA . ARG B 1 30 ? -8.297 2.148 -8.523 1 91.75 30 ARG B CA 1
ATOM 883 C C . ARG B 1 30 ? -8.672 3.525 -7.984 1 91.75 30 ARG B C 1
ATOM 885 O O . ARG B 1 30 ? -9.469 4.242 -8.594 1 91.75 30 ARG B O 1
ATOM 892 N N . PHE B 1 31 ? -8.109 3.938 -6.828 1 92.62 31 PHE B N 1
ATOM 893 C CA . PHE B 1 31 ? -8.234 5.266 -6.242 1 92.62 31 PHE B CA 1
ATOM 894 C C . PHE B 1 31 ? -6.875 5.812 -5.836 1 92.62 31 PHE B C 1
ATOM 896 O O . PHE B 1 31 ? -5.926 5.051 -5.645 1 92.62 31 PHE B O 1
ATOM 903 N N . VAL B 1 32 ? -6.844 7.066 -5.793 1 93.38 32 VAL B N 1
ATOM 904 C CA . VAL B 1 32 ? -5.641 7.73 -5.301 1 93.38 32 VAL B CA 1
ATOM 905 C C . VAL B 1 32 ? -5.949 8.453 -3.99 1 93.38 32 VAL B C 1
ATOM 907 O O . VAL B 1 32 ? -6.836 9.305 -3.939 1 93.38 32 VAL B O 1
ATOM 910 N N . I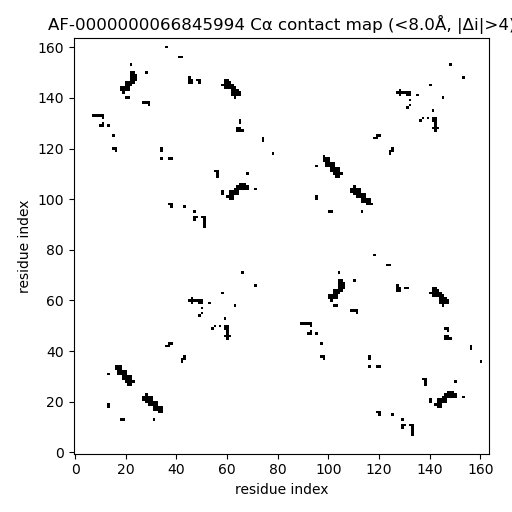LE B 1 33 ? -5.18 8.07 -2.955 1 93.69 33 ILE B N 1
ATOM 911 C CA . ILE B 1 33 ? -5.449 8.688 -1.66 1 93.69 33 ILE B CA 1
ATOM 912 C C . ILE B 1 33 ? -4.148 9.219 -1.06 1 93.69 33 ILE B C 1
ATOM 914 O O . ILE B 1 33 ? -3.059 8.82 -1.474 1 93.69 33 ILE B O 1
ATOM 918 N N . SER B 1 34 ? -4.344 10.102 -0.071 1 94.25 34 SER B N 1
ATOM 919 C CA . SER B 1 34 ? -3.18 10.555 0.682 1 94.25 34 SER B CA 1
ATOM 920 C C . SER B 1 34 ? -2.562 9.422 1.49 1 94.25 34 SER B C 1
ATOM 922 O O . SER B 1 34 ? -3.281 8.617 2.09 1 94.25 34 SER B O 1
ATOM 924 N N . ILE B 1 35 ? -1.264 9.367 1.539 1 93.5 35 ILE B N 1
ATOM 925 C CA . ILE B 1 35 ? -0.548 8.352 2.307 1 93.5 35 ILE B CA 1
ATOM 926 C C . ILE B 1 35 ? -0.898 8.484 3.787 1 93.5 35 ILE B C 1
ATOM 928 O O . ILE B 1 35 ? -0.943 7.488 4.512 1 93.5 35 ILE B O 1
ATOM 932 N N . SER B 1 36 ? -1.231 9.672 4.195 1 91.12 36 SER B N 1
ATOM 933 C CA . SER B 1 36 ? -1.555 9.906 5.602 1 91.12 36 SER B CA 1
ATOM 934 C C . SER B 1 36 ? -2.801 9.125 6.016 1 91.12 36 SER B C 1
ATOM 936 O O . SER B 1 36 ? -2.988 8.828 7.195 1 91.12 36 SER B O 1
ATOM 938 N N . TYR B 1 37 ? -3.678 8.781 5.055 1 92.94 37 TYR B N 1
ATOM 939 C CA . TYR B 1 37 ? -4.879 8.016 5.371 1 92.94 37 TYR B CA 1
ATOM 940 C C . TYR B 1 37 ? -4.527 6.629 5.895 1 92.94 37 TYR B C 1
ATOM 942 O O . TYR B 1 37 ? -5.324 6 6.594 1 92.94 37 TYR B O 1
ATOM 950 N N . LEU B 1 38 ? -3.375 6.133 5.574 1 92.62 38 LEU B N 1
ATOM 951 C CA . LEU B 1 38 ? -2.971 4.785 5.969 1 92.62 38 LEU B CA 1
ATOM 952 C C . LEU B 1 38 ? -2.736 4.711 7.477 1 92.62 38 LEU B C 1
ATOM 954 O O . LEU B 1 38 ? -2.709 3.619 8.047 1 92.62 38 LEU B O 1
ATOM 958 N N . ASN B 1 39 ? -2.58 5.906 8.07 1 90.88 39 ASN B N 1
ATOM 959 C CA . ASN B 1 39 ? -2.398 5.957 9.516 1 90.88 39 ASN B CA 1
ATOM 960 C C . ASN B 1 39 ? -3.738 6.004 10.25 1 90.88 39 ASN B C 1
ATOM 962 O O . ASN B 1 39 ? -3.781 5.922 11.477 1 90.88 39 ASN B O 1
ATOM 966 N N . GLN B 1 40 ? -4.754 6.156 9.547 1 91.94 40 GLN B N 1
ATOM 967 C CA . GLN B 1 40 ? -6.07 6.238 10.172 1 91.94 40 GLN B CA 1
ATOM 968 C C . GLN B 1 40 ? -6.523 4.871 10.68 1 91.94 40 GLN B C 1
ATOM 970 O O . GLN B 1 40 ? -6.395 3.867 9.977 1 91.94 40 GLN B O 1
ATOM 975 N N . PRO B 1 41 ? -7.129 4.816 11.836 1 90.38 41 PRO B N 1
ATOM 976 C CA . PRO B 1 41 ? -7.535 3.541 12.43 1 90.38 41 PRO B CA 1
ATOM 977 C C . PRO B 1 41 ? -8.469 2.738 11.523 1 90.38 41 PRO B C 1
ATOM 979 O O . PRO B 1 41 ? -8.367 1.512 11.453 1 90.38 41 PRO B O 1
ATOM 982 N N . SER B 1 42 ? -9.398 3.371 10.844 1 90.56 42 SER B N 1
ATOM 983 C CA . SER B 1 42 ? -10.344 2.676 9.984 1 90.56 42 SER B CA 1
ATOM 984 C C . SER B 1 42 ? -9.625 1.912 8.875 1 90.56 42 SER B C 1
ATOM 986 O O . SER B 1 42 ? -9.992 0.777 8.562 1 90.56 42 SER B O 1
ATOM 988 N N . ILE B 1 43 ? -8.68 2.559 8.312 1 91.5 43 ILE B N 1
ATOM 989 C CA . ILE B 1 43 ? -7.914 1.919 7.246 1 91.5 43 ILE B CA 1
ATOM 990 C C . ILE B 1 43 ? -7.016 0.834 7.836 1 91.5 43 ILE B C 1
ATOM 992 O O . ILE B 1 43 ? -6.922 -0.268 7.289 1 91.5 43 ILE B O 1
ATOM 996 N N . GLN B 1 44 ? -6.402 1.103 8.977 1 89.94 44 GLN B N 1
ATOM 997 C CA . GLN B 1 44 ? -5.535 0.125 9.625 1 89.94 44 GLN B CA 1
ATOM 998 C C . GLN B 1 44 ? -6.312 -1.131 10.008 1 89.94 44 GLN B C 1
ATOM 1000 O O . GLN B 1 44 ? -5.805 -2.246 9.875 1 89.94 44 GLN B O 1
ATOM 1005 N N . ASP B 1 45 ? -7.477 -0.907 10.422 1 88.75 45 ASP B N 1
ATOM 1006 C CA . ASP B 1 45 ? -8.32 -2.041 10.781 1 88.75 45 ASP B CA 1
ATOM 1007 C C . ASP B 1 45 ? -8.617 -2.914 9.562 1 88.75 45 ASP B C 1
ATOM 1009 O O . ASP B 1 45 ? -8.578 -4.141 9.648 1 88.75 45 ASP B O 1
ATOM 1013 N N . LEU B 1 46 ? -8.961 -2.324 8.43 1 89.31 46 LEU B N 1
ATOM 1014 C CA . LEU B 1 46 ? -9.234 -3.061 7.199 1 89.31 46 LEU B CA 1
ATOM 1015 C C . LEU B 1 46 ? -8.016 -3.867 6.762 1 89.31 46 LEU B C 1
ATOM 1017 O O . LEU B 1 46 ? -8.141 -5.043 6.41 1 89.31 46 LEU B O 1
ATOM 1021 N N . LEU B 1 47 ? -6.879 -3.291 6.855 1 89.94 47 LEU B N 1
ATOM 1022 C CA . LEU B 1 47 ? -5.648 -3.953 6.438 1 89.94 47 LEU B CA 1
ATOM 1023 C C . LEU B 1 47 ? -5.332 -5.137 7.348 1 89.94 47 LEU B C 1
ATOM 1025 O O . LEU B 1 47 ? -4.898 -6.188 6.875 1 89.94 47 LEU B O 1
ATOM 1029 N N . SER B 1 48 ? -5.52 -4.934 8.656 1 88.19 48 SER B N 1
ATOM 1030 C CA . SER B 1 48 ? -5.273 -5.992 9.625 1 88.19 48 SER B CA 1
ATOM 1031 C C . SER B 1 48 ? -6.207 -7.18 9.398 1 88.19 48 SER B C 1
ATOM 1033 O O . SER B 1 48 ? -5.797 -8.336 9.555 1 88.19 48 SER B O 1
ATOM 1035 N N . GLN B 1 49 ? -7.402 -6.902 9.062 1 84.94 49 GLN B N 1
ATOM 1036 C CA . GLN B 1 49 ? -8.398 -7.945 8.836 1 84.94 49 GLN B CA 1
ATOM 1037 C C . GLN B 1 49 ? -8.008 -8.836 7.656 1 84.94 49 GLN B C 1
ATOM 1039 O O . GLN B 1 49 ? -8.227 -10.047 7.688 1 84.94 49 GLN B O 1
ATOM 1044 N N . ALA B 1 50 ? -7.543 -8.266 6.625 1 83.88 50 ALA B N 1
ATOM 1045 C CA . ALA B 1 50 ? -7.098 -9.039 5.473 1 83.88 50 ALA B CA 1
ATOM 1046 C C . ALA B 1 50 ? -6.055 -10.078 5.883 1 83.88 50 ALA B C 1
ATOM 1048 O O . ALA B 1 50 ? -6.125 -11.234 5.457 1 83.88 50 ALA B O 1
ATOM 1049 N N . GLU B 1 51 ? -5.09 -9.633 6.688 1 81.69 51 GLU B N 1
ATOM 1050 C CA . GLU B 1 51 ? -4.062 -10.547 7.172 1 81.69 51 GLU B CA 1
ATOM 1051 C C . GLU B 1 51 ? -4.676 -11.68 7.992 1 81.69 51 GLU B C 1
ATOM 1053 O O . GLU B 1 51 ? -4.27 -12.836 7.867 1 81.69 51 GLU B O 1
ATOM 1058 N N . GLN B 1 52 ? -5.547 -11.367 8.82 1 81.25 52 GLN B N 1
ATOM 1059 C CA . GLN B 1 52 ? -6.215 -12.352 9.656 1 81.25 52 GLN B CA 1
ATOM 1060 C C . GLN B 1 52 ? -6.996 -13.352 8.812 1 81.25 52 GLN B C 1
ATOM 1062 O O . GLN B 1 52 ? -7.008 -14.547 9.102 1 81.25 52 GLN B O 1
ATOM 1067 N N . GLU B 1 53 ? -7.562 -12.922 7.746 1 81.88 53 GLU B N 1
ATOM 1068 C CA . GLU B 1 53 ? -8.445 -13.75 6.926 1 81.88 53 GLU B CA 1
ATOM 1069 C C . GLU B 1 53 ? -7.648 -14.562 5.906 1 81.88 53 GLU B C 1
ATOM 1071 O O . GLU B 1 53 ? -7.957 -15.727 5.66 1 81.88 53 GLU B O 1
ATOM 1076 N N . PHE B 1 54 ? -6.66 -13.953 5.316 1 79.31 54 PHE B N 1
ATOM 1077 C CA . PHE B 1 54 ? -5.996 -14.578 4.176 1 79.31 54 PHE B CA 1
ATOM 1078 C C . PHE B 1 54 ? -4.582 -15.008 4.543 1 79.31 54 PHE B C 1
ATOM 1080 O O . PHE B 1 54 ? -3.969 -15.812 3.834 1 79.31 54 PHE B O 1
ATOM 1087 N N . GLY B 1 55 ? -4.082 -14.547 5.668 1 81.19 55 GLY B N 1
ATOM 1088 C CA . GLY B 1 55 ? -2.715 -14.852 6.051 1 81.19 55 GLY B CA 1
ATOM 1089 C C . GLY B 1 55 ? -1.698 -13.906 5.445 1 81.19 55 GLY B C 1
ATOM 1090 O O . GLY B 1 55 ? -2.055 -12.82 4.977 1 81.19 55 GLY B O 1
ATOM 1091 N N . PHE B 1 56 ? -0.457 -14.258 5.484 1 77.94 56 PHE B N 1
ATOM 1092 C CA . PHE B 1 56 ? 0.636 -13.367 5.125 1 77.94 56 PHE B CA 1
ATOM 1093 C C . PHE B 1 56 ? 1.085 -13.602 3.689 1 77.94 56 PHE B C 1
ATOM 1095 O O . PHE B 1 56 ? 1.848 -12.812 3.131 1 77.94 56 PHE B O 1
ATOM 1102 N N . ALA B 1 57 ? 0.622 -14.664 3.131 1 76.69 57 ALA B N 1
ATOM 1103 C CA . ALA B 1 57 ? 1.089 -14.992 1.789 1 76.69 57 ALA B CA 1
ATOM 1104 C C . ALA B 1 57 ? 0.171 -14.398 0.725 1 76.69 57 ALA B C 1
ATOM 1106 O O . ALA B 1 57 ? -0.039 -15.008 -0.33 1 76.69 57 ALA B O 1
ATOM 1107 N N . HIS B 1 58 ? -0.512 -13.359 1.006 1 78.62 58 HIS B N 1
ATOM 1108 C CA . HIS B 1 58 ? -1.432 -12.703 0.086 1 78.62 58 HIS B CA 1
ATOM 1109 C C . HIS B 1 58 ? -1.245 -11.188 0.11 1 78.62 58 HIS B C 1
ATOM 1111 O O . HIS B 1 58 ? -1.049 -10.602 1.176 1 78.62 58 HIS B O 1
ATOM 1117 N N . PRO B 1 59 ? -1.26 -10.586 -1.095 1 76.88 59 PRO B N 1
ATOM 1118 C CA . PRO B 1 59 ? -0.994 -9.148 -1.16 1 76.88 59 PRO B CA 1
ATOM 1119 C C . PRO B 1 59 ? -2.191 -8.305 -0.722 1 76.88 59 PRO B C 1
ATOM 1121 O O . PRO B 1 59 ? -2.068 -7.09 -0.562 1 76.88 59 PRO B O 1
ATOM 1124 N N . MET B 1 60 ? -3.295 -9.07 -0.482 1 78.62 60 MET B N 1
ATOM 1125 C CA . MET B 1 60 ? -4.449 -8.305 -0.025 1 78.62 60 MET B CA 1
ATOM 1126 C C . MET B 1 60 ? -4.188 -7.695 1.348 1 78.62 60 MET B C 1
ATOM 1128 O O . MET B 1 60 ? -3.695 -8.375 2.25 1 78.62 60 MET B O 1
ATOM 1132 N N . GLY B 1 61 ? -4.41 -6.383 1.381 1 83.94 61 GLY B N 1
ATOM 1133 C CA . GLY B 1 61 ? -4.148 -5.691 2.633 1 83.94 61 GLY B CA 1
ATOM 1134 C C . GLY B 1 61 ? -2.727 -5.168 2.738 1 83.94 61 GLY B C 1
ATOM 1135 O O . GLY B 1 61 ? -2.312 -4.695 3.799 1 83.94 61 GLY B O 1
ATOM 1136 N N . GLY B 1 62 ? -2.023 -5.324 1.722 1 90.69 62 GLY B N 1
ATOM 1137 C CA . GLY B 1 62 ? -0.65 -4.852 1.651 1 90.69 62 GLY B CA 1
ATOM 1138 C C . GLY B 1 62 ? -0.318 -4.18 0.333 1 90.69 62 GLY B C 1
ATOM 1139 O O . GLY B 1 62 ? -1.136 -4.172 -0.589 1 90.69 62 GLY B O 1
ATOM 1140 N N . LEU B 1 63 ? 0.826 -3.584 0.324 1 92.81 63 LEU B N 1
ATOM 1141 C CA . LEU B 1 63 ? 1.314 -2.912 -0.875 1 92.81 63 LEU B CA 1
ATOM 1142 C C . LEU B 1 63 ? 2.312 -3.791 -1.622 1 92.81 63 LEU B C 1
ATOM 1144 O O . LEU B 1 63 ? 3.229 -4.352 -1.017 1 92.81 63 LEU B O 1
ATOM 1148 N N . THR B 1 64 ? 2.064 -3.879 -2.865 1 90.62 64 THR B N 1
ATOM 1149 C CA . THR B 1 64 ? 3.051 -4.578 -3.682 1 90.62 64 THR B CA 1
ATOM 1150 C C . THR B 1 64 ? 4.012 -3.59 -4.332 1 90.62 64 THR B C 1
ATOM 1152 O O . THR B 1 64 ? 3.59 -2.693 -5.062 1 90.62 64 THR B O 1
ATOM 1155 N N . ILE B 1 65 ? 5.25 -3.723 -4.066 1 90.56 65 ILE B N 1
ATOM 1156 C CA . ILE B 1 65 ? 6.289 -2.889 -4.66 1 90.56 65 ILE B CA 1
ATOM 1157 C C . ILE B 1 65 ? 6.945 -3.633 -5.824 1 90.56 65 ILE B C 1
ATOM 1159 O O . ILE B 1 65 ? 7.398 -4.77 -5.668 1 90.56 65 ILE B O 1
ATOM 1163 N N . PRO B 1 66 ? 6.988 -2.984 -6.945 1 88.06 66 PRO B N 1
ATOM 1164 C CA . PRO B 1 66 ? 7.465 -3.645 -8.164 1 88.06 66 PRO B CA 1
ATOM 1165 C C . PRO B 1 66 ? 8.992 -3.695 -8.25 1 88.06 66 PRO B C 1
ATOM 1167 O O . PRO B 1 66 ? 9.594 -2.969 -9.039 1 88.06 66 PRO B O 1
ATOM 1170 N N . CYS B 1 67 ? 9.562 -4.504 -7.492 1 90.06 67 CYS B N 1
ATOM 1171 C CA . CYS B 1 67 ? 11.016 -4.629 -7.535 1 90.06 67 CYS B CA 1
ATOM 1172 C C . CYS B 1 67 ? 11.469 -5.945 -6.918 1 90.06 67 CYS B C 1
ATOM 1174 O O . CYS B 1 67 ? 10.664 -6.656 -6.309 1 90.06 67 CYS B O 1
ATOM 1176 N N . GLY B 1 68 ? 12.664 -6.344 -7.211 1 90.56 68 GLY B N 1
ATOM 1177 C CA . GLY B 1 68 ? 13.25 -7.504 -6.559 1 90.56 68 GLY B CA 1
ATOM 1178 C C . GLY B 1 68 ? 13.539 -7.277 -5.086 1 90.56 68 GLY B C 1
ATOM 1179 O O . GLY B 1 68 ? 13.641 -6.133 -4.637 1 90.56 68 GLY B O 1
ATOM 1180 N N . GLU B 1 69 ? 13.625 -8.367 -4.355 1 92.69 69 GLU B N 1
ATOM 1181 C CA . GLU B 1 69 ? 13.906 -8.297 -2.926 1 92.69 69 GLU B CA 1
ATOM 1182 C C . GLU B 1 69 ? 15.227 -7.582 -2.658 1 92.69 69 GLU B C 1
ATOM 1184 O O . GLU B 1 69 ? 15.328 -6.785 -1.722 1 92.69 69 GLU B O 1
ATOM 1189 N N . ASP B 1 70 ? 16.141 -7.816 -3.441 1 92.81 70 ASP B N 1
ATOM 1190 C CA . ASP B 1 70 ? 17.453 -7.23 -3.234 1 92.81 70 ASP B CA 1
ATOM 1191 C C . ASP B 1 70 ? 17.406 -5.711 -3.361 1 92.81 70 ASP B C 1
ATOM 1193 O O . ASP B 1 70 ? 18.016 -4.996 -2.561 1 92.81 70 ASP B O 1
ATOM 1197 N N . VAL B 1 71 ? 16.719 -5.266 -4.379 1 91.88 71 VAL B N 1
ATOM 1198 C CA . VAL B 1 71 ? 16.594 -3.828 -4.594 1 91.88 71 VAL B CA 1
ATOM 1199 C C . VAL B 1 71 ? 15.844 -3.197 -3.424 1 91.88 71 VAL B C 1
ATOM 1201 O O . VAL B 1 71 ? 16.266 -2.17 -2.889 1 91.88 71 VAL B O 1
ATOM 1204 N N . PHE B 1 72 ? 14.812 -3.807 -2.984 1 93.25 72 PHE B N 1
ATOM 1205 C CA . PHE B 1 72 ? 14 -3.32 -1.873 1 93.25 72 PHE B CA 1
ATOM 1206 C C . PHE B 1 72 ? 14.836 -3.217 -0.601 1 93.25 72 PHE B C 1
ATOM 1208 O O . PHE B 1 72 ? 14.797 -2.199 0.093 1 93.25 72 PHE B O 1
ATOM 1215 N N . LEU B 1 73 ? 15.594 -4.258 -0.31 1 93.62 73 LEU B N 1
ATOM 1216 C CA . LEU B 1 73 ? 16.391 -4.281 0.912 1 93.62 73 LEU B CA 1
ATOM 1217 C C . LEU B 1 73 ? 17.469 -3.203 0.875 1 93.62 73 LEU B C 1
ATOM 1219 O O . LEU B 1 73 ? 17.781 -2.59 1.899 1 93.62 73 LEU B O 1
ATOM 1223 N N . ASP B 1 74 ? 18 -3.023 -0.263 1 93.56 74 ASP B N 1
ATOM 1224 C CA . ASP B 1 74 ? 19.016 -1.985 -0.407 1 93.56 74 ASP B CA 1
ATOM 1225 C C . ASP B 1 74 ? 18.438 -0.604 -0.109 1 93.56 74 ASP B C 1
ATOM 1227 O O . ASP B 1 74 ? 19 0.158 0.675 1 93.56 74 ASP B O 1
ATOM 1231 N N . ILE B 1 75 ? 17.312 -0.359 -0.724 1 92.56 75 ILE B N 1
ATOM 1232 C CA . ILE B 1 75 ? 16.656 0.94 -0.563 1 92.56 75 ILE B CA 1
ATOM 1233 C C . ILE B 1 75 ? 16.281 1.15 0.901 1 92.56 75 ILE B C 1
ATOM 1235 O O . ILE B 1 75 ? 16.578 2.199 1.479 1 92.56 75 ILE B O 1
ATOM 1239 N N . THR B 1 76 ? 15.648 0.133 1.487 1 93.62 76 THR B N 1
ATOM 1240 C CA . THR B 1 76 ? 15.156 0.272 2.854 1 93.62 76 THR B CA 1
ATOM 1241 C C . THR B 1 76 ? 16.328 0.403 3.834 1 93.62 76 THR B C 1
ATOM 1243 O O . THR B 1 76 ? 16.219 1.116 4.836 1 93.62 76 THR B O 1
ATOM 1246 N N . SER B 1 77 ? 17.375 -0.308 3.584 1 92.94 77 SER B N 1
ATOM 1247 C CA . SER B 1 77 ? 18.531 -0.196 4.453 1 92.94 77 SER B CA 1
ATOM 1248 C C . SER B 1 77 ? 19.078 1.228 4.465 1 92.94 77 SER B C 1
ATOM 1250 O O . SER B 1 77 ? 19.516 1.72 5.508 1 92.94 77 SER B O 1
ATOM 1252 N N . ARG B 1 78 ? 19.047 1.902 3.387 1 91.62 78 ARG B N 1
ATOM 1253 C CA . ARG B 1 78 ? 19.531 3.275 3.289 1 91.62 78 ARG B CA 1
ATOM 1254 C C . ARG B 1 78 ? 18.594 4.238 4.012 1 91.62 78 ARG B C 1
ATOM 1256 O O . ARG B 1 78 ? 19.047 5.219 4.609 1 91.62 78 ARG B O 1
ATOM 1263 N N . LEU B 1 79 ? 17.328 3.975 3.922 1 89.31 79 LEU B N 1
ATOM 1264 C CA . LEU B 1 79 ? 16.328 4.832 4.562 1 89.31 79 LEU B CA 1
ATOM 1265 C C . LEU B 1 79 ? 16.422 4.723 6.082 1 89.31 79 LEU B C 1
ATOM 1267 O O . LEU B 1 79 ? 16.109 5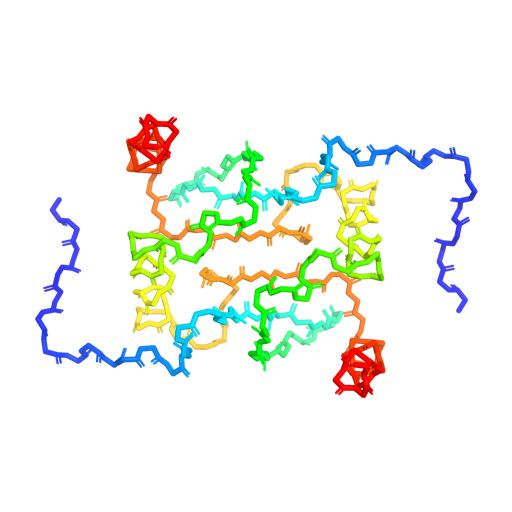.68 6.797 1 89.31 79 LEU B O 1
ATOM 1271 N N . GLN B 1 80 ? 16.734 3.568 6.559 1 86.69 80 GLN B N 1
ATOM 1272 C CA . GLN B 1 80 ? 16.844 3.35 7.996 1 86.69 80 GLN B CA 1
ATOM 1273 C C . GLN B 1 80 ? 18.078 4.059 8.562 1 86.69 80 GLN B C 1
ATOM 1275 O O . GLN B 1 80 ? 18.125 4.395 9.75 1 86.69 80 GLN B O 1
ATOM 1280 N N . ARG B 1 81 ? 19 4.254 7.773 1 82.12 81 ARG B N 1
ATOM 1281 C CA . ARG B 1 81 ? 20.234 4.895 8.211 1 82.12 81 ARG B CA 1
ATOM 1282 C C . ARG B 1 81 ? 20.109 6.414 8.156 1 82.12 81 ARG B C 1
ATOM 1284 O O . ARG B 1 81 ? 20.938 7.125 8.742 1 82.12 81 ARG B O 1
ATOM 1291 N N . SER B 1 82 ? 19.078 6.902 7.555 1 66.5 82 SER B N 1
ATOM 1292 C CA . SER B 1 82 ? 18.938 8.352 7.457 1 66.5 82 SER B CA 1
ATOM 1293 C C . SER B 1 82 ? 18.109 8.906 8.609 1 66.5 82 SER B C 1
ATOM 1295 O O . SER B 1 82 ? 17.219 8.227 9.117 1 66.5 82 SER B O 1
#

InterPro domains:
  IPR003676 Small auxin-up RNA [PF02519] (10-78)
  IPR003676 Small auxin-up RNA [PTHR31929] (11-79)

Solvent-accessible surface area (backbone atoms only — not comparable to full-atom values): 9297 Å² total; per-residue (Å²): 134,80,86,68,75,78,80,80,59,52,66,49,88,63,55,89,59,40,41,48,33,29,28,31,84,88,62,71,41,73,44,77,43,56,52,72,53,60,61,34,65,72,49,42,49,37,26,30,48,27,33,53,74,65,34,77,89,43,61,55,26,17,29,29,45,63,41,45,53,65,59,50,51,53,54,51,55,53,56,69,73,100,132,78,86,64,76,77,79,79,59,52,66,50,89,62,55,91,59,40,41,46,32,30,28,30,82,88,61,72,43,74,45,76,42,56,53,71,53,60,62,35,65,72,49,41,50,38,27,30,47,27,33,53,74,65,37,77,89,44,61,55,28,18,29,30,45,62,40,43,54,66,58,51,52,53,54,50,54,54,58,70,72,100

Organism: Glycine max (NCBI:txid3847)

Radius of gyration: 15.62 Å; Cα contacts (8 Å, |Δi|>4): 254; chains: 2; bounding box: 43×31×42 Å